Protein AF-A0A7T4WCC2-F1 (afdb_monomer_lite)

pLDDT: mean 82.01, std 15.35, range [35.72, 94.5]

Secondary structure (DSSP, 8-state):
--EEEEEEE-STTSTT-PPPHHHHHHHHHHHHHHS-HHHHHHHHBPPPTTS--S--EEEEEEE-HHHHHHHHTSPTTB-HHHHHHHHHHHTTTTS---

Foldseek 3Di:
DKDKDKAWEDQVLQVVGDDDQVVLLVLLQVCLVVDDLVVLQVQQADDPVPDDRPHIDIDIHIYDPVSVVSVVPHDPRGHPNSSSNVSRNPSPVPPPPD

Radius of gyration: 13.01 Å; chains: 1; bounding box: 39×35×29 Å

Sequence (98 aa):
MQSYVVVRLDIDAIPDGLPPMPERSRRVSRSMQELGDKELLERAKRRSRSNPPLDLHPVNIAMDEATMRRLQTLPHGSSISALVQYLLSTAINKGSDL

Organism: NCBI:txid160808

Structure (mmCIF, N/CA/C/O backbone):
data_AF-A0A7T4WCC2-F1
#
_entry.id   AF-A0A7T4WCC2-F1
#
loop_
_atom_site.group_PDB
_atom_site.id
_atom_site.type_symbol
_atom_site.label_atom_id
_atom_site.label_alt_id
_atom_site.label_comp_id
_atom_site.label_asym_id
_atom_site.label_entity_id
_atom_site.label_seq_id
_atom_site.pdbx_PDB_ins_code
_atom_site.Cartn_x
_atom_site.Cartn_y
_atom_site.Cartn_z
_atom_site.occupancy
_atom_site.B_iso_or_equiv
_atom_site.auth_seq_id
_atom_site.auth_comp_id
_atom_site.auth_asym_id
_atom_site.auth_atom_id
_atom_site.pdbx_PDB_model_num
ATOM 1 N N . MET A 1 1 ? -3.160 -17.303 7.966 1.00 60.28 1 MET A N 1
ATOM 2 C CA . MET A 1 1 ? -3.952 -17.128 6.729 1.00 60.28 1 MET A CA 1
ATOM 3 C C . MET A 1 1 ? -3.465 -15.860 6.042 1.00 60.28 1 MET A C 1
ATOM 5 O O . MET A 1 1 ? -3.364 -14.850 6.724 1.00 60.28 1 MET A O 1
ATOM 9 N N . GLN A 1 2 ? -3.086 -15.906 4.762 1.00 71.50 2 GLN A N 1
ATOM 10 C CA . GLN A 1 2 ? -2.730 -14.695 4.008 1.00 71.50 2 GLN A CA 1
ATOM 11 C C . GLN A 1 2 ? -3.977 -14.153 3.313 1.00 71.50 2 GLN A C 1
ATOM 13 O O . GLN A 1 2 ? -4.721 -14.920 2.705 1.00 71.50 2 GLN A O 1
ATOM 18 N N . SER A 1 3 ? -4.211 -12.848 3.440 1.00 87.06 3 SER A N 1
ATOM 19 C CA . SER A 1 3 ? -5.303 -12.161 2.745 1.00 87.06 3 SER A CA 1
ATOM 20 C C . SER A 1 3 ? -4.751 -11.440 1.525 1.00 87.06 3 SER A C 1
ATOM 22 O O . SER A 1 3 ? -3.611 -10.982 1.542 1.00 87.06 3 SER A O 1
ATOM 24 N N . TYR A 1 4 ? -5.556 -11.310 0.476 1.00 89.19 4 TYR A N 1
ATOM 25 C CA . TYR A 1 4 ? -5.173 -10.568 -0.722 1.00 89.19 4 TYR A CA 1
ATOM 26 C C . TYR A 1 4 ? -6.058 -9.344 -0.873 1.00 89.19 4 TYR A C 1
ATOM 28 O O . TYR A 1 4 ? -7.278 -9.428 -0.735 1.00 89.19 4 TYR A O 1
ATOM 36 N N . VAL A 1 5 ? -5.434 -8.212 -1.185 1.00 91.19 5 VAL A N 1
ATOM 37 C CA . VAL A 1 5 ? -6.138 -6.996 -1.584 1.00 91.19 5 VAL A CA 1
ATOM 38 C C . VAL A 1 5 ? -5.754 -6.633 -3.010 1.00 91.19 5 VAL A C 1
ATOM 40 O O . VAL A 1 5 ? -4.578 -6.663 -3.381 1.00 91.19 5 VAL A O 1
ATOM 43 N N . VAL A 1 6 ? -6.765 -6.293 -3.807 1.00 92.69 6 VAL A N 1
ATOM 44 C CA . VAL A 1 6 ? -6.582 -5.749 -5.152 1.00 92.69 6 VAL A CA 1
ATOM 45 C C . VAL A 1 6 ? -6.530 -4.233 -5.037 1.00 92.69 6 VAL A C 1
ATOM 47 O O . VAL A 1 6 ? -7.478 -3.606 -4.559 1.00 92.69 6 VAL A O 1
ATOM 50 N N . VAL A 1 7 ? -5.432 -3.636 -5.483 1.00 91.81 7 VAL A N 1
ATOM 51 C CA . VAL A 1 7 ? -5.262 -2.181 -5.563 1.00 91.81 7 VAL A CA 1
ATOM 52 C C . VAL A 1 7 ? -5.054 -1.748 -7.005 1.00 91.81 7 VAL A C 1
ATOM 54 O O . VAL A 1 7 ? -4.633 -2.545 -7.836 1.00 91.81 7 VAL A O 1
ATOM 57 N N . ARG A 1 8 ? -5.359 -0.488 -7.312 1.00 91.56 8 ARG A N 1
ATOM 58 C CA . ARG A 1 8 ? -5.107 0.103 -8.628 1.00 91.56 8 ARG A CA 1
ATOM 59 C C . ARG A 1 8 ? -3.883 1.004 -8.557 1.00 91.56 8 ARG A C 1
ATOM 61 O O . ARG A 1 8 ? -3.931 1.996 -7.834 1.00 91.56 8 ARG A O 1
ATOM 68 N N . LEU A 1 9 ? -2.816 0.640 -9.258 1.00 90.56 9 LEU A N 1
ATOM 69 C CA . LEU A 1 9 ? -1.524 1.324 -9.185 1.00 90.56 9 LEU A CA 1
ATOM 70 C C . LEU A 1 9 ? -1.107 1.859 -10.549 1.00 90.56 9 LEU A C 1
ATOM 72 O O . LEU A 1 9 ? -1.345 1.217 -11.568 1.00 90.56 9 LEU A O 1
ATOM 76 N N . ASP A 1 10 ? -0.452 3.009 -10.525 1.00 89.88 10 ASP A N 1
ATOM 77 C CA . ASP A 1 10 ? 0.341 3.517 -11.634 1.00 89.88 10 ASP A CA 1
ATOM 78 C C . ASP A 1 10 ? 1.702 2.818 -11.549 1.00 89.88 10 ASP A C 1
ATOM 80 O O . ASP A 1 10 ? 2.506 3.103 -10.654 1.00 89.88 10 ASP A O 1
ATOM 84 N N . ILE A 1 11 ? 1.895 1.804 -12.396 1.00 88.25 11 ILE A N 1
ATOM 85 C CA . ILE A 1 11 ? 3.094 0.956 -12.371 1.00 88.25 11 ILE A CA 1
ATOM 86 C C . ILE A 1 11 ? 4.320 1.743 -12.839 1.00 88.25 11 ILE A C 1
ATOM 88 O O . ILE A 1 11 ? 5.399 1.547 -12.282 1.00 88.25 11 ILE A O 1
ATOM 92 N N . ASP A 1 12 ? 4.144 2.661 -13.787 1.00 86.50 12 ASP A N 1
ATOM 93 C CA . ASP A 1 12 ? 5.227 3.475 -14.343 1.00 86.50 12 ASP A CA 1
ATOM 94 C C . ASP A 1 12 ? 5.761 4.483 -13.312 1.00 86.50 12 ASP A C 1
ATOM 96 O O . ASP A 1 12 ? 6.928 4.870 -13.345 1.00 86.50 12 ASP A O 1
ATOM 100 N N . ALA A 1 13 ? 4.931 4.862 -12.335 1.00 84.25 13 ALA A N 1
ATOM 101 C CA . ALA A 1 13 ? 5.327 5.682 -11.192 1.00 84.25 13 ALA A CA 1
ATOM 102 C C . ALA A 1 13 ? 6.027 4.902 -10.052 1.00 84.25 13 ALA A C 1
ATOM 104 O O . ALA A 1 13 ? 6.342 5.485 -9.003 1.00 84.25 13 ALA A O 1
ATOM 105 N N . ILE A 1 14 ? 6.248 3.590 -10.195 1.00 86.06 14 ILE A N 1
ATOM 106 C CA . ILE A 1 14 ? 7.032 2.788 -9.245 1.00 86.06 14 ILE A CA 1
ATOM 107 C C . ILE A 1 14 ? 8.478 2.743 -9.754 1.00 86.06 14 ILE A C 1
ATOM 109 O O . ILE A 1 14 ? 8.711 2.214 -10.843 1.00 86.06 14 ILE A O 1
ATOM 113 N N . PRO A 1 15 ? 9.467 3.266 -9.003 1.00 81.38 15 PRO A N 1
ATOM 114 C CA . PRO A 1 15 ? 10.850 3.182 -9.441 1.00 81.38 15 PRO A CA 1
ATOM 115 C C . PRO A 1 15 ? 11.275 1.708 -9.512 1.00 81.38 15 PRO A C 1
ATOM 117 O O . PRO A 1 15 ? 10.865 0.898 -8.681 1.00 81.38 15 PRO A O 1
ATOM 120 N N . ASP A 1 16 ? 12.035 1.365 -10.550 1.00 83.81 16 ASP A N 1
ATOM 121 C CA . ASP A 1 16 ? 12.405 -0.008 -10.932 1.00 83.81 16 ASP A CA 1
ATOM 122 C C . ASP A 1 16 ? 11.232 -0.912 -11.376 1.00 83.81 16 ASP A C 1
ATOM 124 O O . ASP A 1 16 ? 11.412 -2.109 -11.610 1.00 83.81 16 ASP A O 1
ATOM 128 N N . GLY A 1 17 ? 10.033 -0.343 -11.545 1.00 86.81 17 GLY A N 1
ATOM 129 C CA . GLY A 1 17 ? 8.823 -1.056 -11.945 1.00 86.81 17 GLY A CA 1
ATOM 130 C C . GLY A 1 17 ? 8.181 -1.863 -10.812 1.00 86.81 17 GLY A C 1
ATOM 131 O O . GLY A 1 17 ? 8.606 -1.842 -9.657 1.00 86.81 17 GLY A O 1
ATOM 132 N N . LEU A 1 18 ? 7.100 -2.587 -11.127 1.00 89.94 18 LEU A N 1
ATOM 133 C CA . LEU A 1 18 ? 6.357 -3.360 -10.128 1.00 89.94 18 LEU A CA 1
ATOM 134 C C . LEU A 1 18 ? 7.146 -4.609 -9.680 1.00 89.94 18 LEU A C 1
ATOM 136 O O . LEU A 1 18 ? 7.309 -5.535 -10.479 1.00 89.94 18 LEU A O 1
ATOM 140 N N . PRO A 1 19 ? 7.531 -4.735 -8.393 1.00 89.69 19 PRO A N 1
ATOM 141 C CA . PRO A 1 19 ? 8.275 -5.904 -7.938 1.00 89.69 19 PRO A CA 1
ATOM 142 C C . PRO A 1 19 ? 7.431 -7.194 -7.978 1.00 89.69 19 PRO A C 1
ATOM 144 O O . PRO A 1 19 ? 6.190 -7.148 -7.875 1.00 89.69 19 PRO A O 1
ATOM 147 N N . PRO A 1 20 ? 8.075 -8.378 -8.024 1.00 92.38 20 PRO A N 1
ATOM 148 C CA . PRO A 1 20 ? 7.394 -9.663 -7.891 1.00 92.38 20 PRO A CA 1
ATOM 149 C C . PRO A 1 20 ? 6.523 -9.733 -6.631 1.00 92.38 20 PRO A C 1
ATOM 151 O O . PRO A 1 20 ? 6.826 -9.122 -5.603 1.00 92.38 20 PRO A O 1
ATOM 154 N N . MET A 1 21 ? 5.441 -10.517 -6.684 1.00 89.75 21 MET A N 1
ATOM 155 C CA . MET A 1 21 ? 4.422 -10.548 -5.622 1.00 89.75 21 MET A CA 1
ATOM 156 C C . MET A 1 21 ? 4.980 -10.759 -4.208 1.00 89.75 21 MET A C 1
ATOM 158 O O . MET A 1 21 ? 4.591 -9.996 -3.317 1.00 89.75 21 MET A O 1
ATOM 162 N N . PRO A 1 22 ? 5.897 -11.715 -3.965 1.00 90.31 22 PRO A N 1
ATOM 163 C CA . PRO A 1 22 ? 6.441 -11.932 -2.626 1.00 90.31 22 PRO A CA 1
ATOM 164 C C . PRO A 1 22 ? 7.254 -10.742 -2.111 1.00 90.31 22 PRO A C 1
ATOM 166 O O . PRO A 1 22 ? 7.329 -10.505 -0.908 1.00 90.31 22 PRO A O 1
ATOM 169 N N . GLU A 1 23 ? 7.897 -9.997 -3.005 1.00 91.50 23 GLU A N 1
ATOM 170 C CA . GLU A 1 23 ? 8.722 -8.855 -2.640 1.00 91.50 23 GLU A CA 1
ATOM 171 C C . GLU A 1 23 ? 7.880 -7.615 -2.364 1.00 91.50 23 GLU A C 1
ATOM 173 O O . GLU A 1 23 ? 7.990 -7.047 -1.280 1.00 91.50 23 GLU A O 1
ATOM 178 N N . ARG A 1 24 ? 6.979 -7.235 -3.279 1.00 91.62 24 ARG A N 1
ATOM 179 C CA . ARG A 1 24 ? 6.099 -6.075 -3.057 1.00 91.62 24 ARG A CA 1
ATOM 180 C C . ARG A 1 24 ? 5.234 -6.245 -1.809 1.00 91.62 24 ARG A C 1
ATOM 182 O O . ARG A 1 24 ? 5.054 -5.292 -1.063 1.00 91.62 24 ARG A O 1
ATOM 189 N N . SER A 1 25 ? 4.770 -7.468 -1.538 1.00 92.50 25 SER A N 1
ATOM 190 C CA . SER A 1 25 ? 3.987 -7.780 -0.336 1.00 92.50 25 SER A CA 1
ATOM 191 C C . SER A 1 25 ? 4.818 -7.580 0.932 1.00 92.50 25 SER A C 1
ATOM 193 O O . SER A 1 25 ? 4.377 -6.907 1.857 1.00 92.50 25 SER A O 1
ATOM 195 N N . ARG A 1 26 ? 6.070 -8.066 0.947 1.00 91.50 26 ARG A N 1
ATOM 196 C CA . ARG A 1 26 ? 7.002 -7.836 2.063 1.00 91.50 26 ARG A CA 1
ATOM 197 C C . ARG A 1 26 ? 7.323 -6.356 2.261 1.00 91.50 26 ARG A C 1
ATOM 199 O O . ARG A 1 26 ? 7.333 -5.903 3.401 1.00 91.50 26 ARG A O 1
ATOM 206 N N . ARG A 1 27 ? 7.570 -5.609 1.178 1.00 91.06 27 ARG A N 1
ATOM 207 C CA . ARG A 1 27 ? 7.833 -4.161 1.235 1.00 91.06 27 ARG A CA 1
ATOM 208 C C . ARG A 1 27 ? 6.643 -3.422 1.848 1.00 91.06 27 ARG A C 1
ATOM 210 O O . ARG A 1 27 ? 6.823 -2.689 2.813 1.00 91.06 27 ARG A O 1
ATOM 217 N N . VAL A 1 28 ? 5.431 -3.687 1.358 1.00 91.56 28 VAL A N 1
ATOM 218 C CA . VAL A 1 28 ? 4.202 -3.070 1.877 1.00 91.56 28 VAL A CA 1
ATOM 219 C C . VAL A 1 28 ? 3.980 -3.419 3.343 1.00 91.56 28 VAL A C 1
ATOM 221 O O . VAL A 1 28 ? 3.799 -2.504 4.138 1.00 91.56 28 VAL A O 1
ATOM 224 N N . SER A 1 29 ? 4.042 -4.697 3.729 1.00 91.69 29 SER A N 1
ATOM 225 C CA . SER A 1 29 ? 3.866 -5.103 5.130 1.00 91.69 29 SER A CA 1
ATOM 226 C C . SER A 1 29 ? 4.907 -4.474 6.053 1.00 91.69 29 SER A C 1
ATOM 228 O O . SER A 1 29 ? 4.548 -3.975 7.115 1.00 91.69 29 SER A O 1
ATOM 230 N N . ARG A 1 30 ? 6.179 -4.416 5.637 1.00 91.06 30 ARG A N 1
ATOM 231 C CA . ARG A 1 30 ? 7.237 -3.758 6.413 1.00 91.06 30 ARG A CA 1
ATOM 232 C C . ARG A 1 30 ? 6.948 -2.269 6.599 1.00 91.06 30 ARG A C 1
ATOM 234 O O . ARG A 1 30 ? 6.912 -1.796 7.730 1.00 91.06 30 ARG A O 1
ATOM 241 N N . SER A 1 31 ? 6.688 -1.530 5.523 1.00 90.38 31 SER A N 1
ATOM 242 C CA . SER A 1 31 ? 6.409 -0.092 5.621 1.00 90.38 31 SER A CA 1
ATOM 243 C C . SER A 1 31 ? 5.122 0.190 6.402 1.00 90.38 31 SER A C 1
ATOM 245 O O . SER A 1 31 ? 5.061 1.135 7.182 1.00 90.38 31 SER A O 1
ATOM 247 N N . MET A 1 32 ? 4.115 -0.674 6.269 1.00 90.12 32 MET A N 1
ATOM 248 C CA . MET A 1 32 ? 2.896 -0.640 7.075 1.00 90.12 32 MET A CA 1
ATOM 249 C C . MET A 1 32 ? 3.134 -0.926 8.552 1.00 90.12 32 MET A C 1
ATOM 251 O O . MET A 1 32 ? 2.218 -0.678 9.316 1.00 90.12 32 MET A O 1
ATOM 255 N N . GLN A 1 33 ? 4.280 -1.464 8.970 1.00 89.00 33 GLN A N 1
ATOM 256 C CA . GLN A 1 33 ? 4.645 -1.660 10.378 1.00 89.00 33 GLN A CA 1
ATOM 257 C C . GLN A 1 33 ? 5.557 -0.533 10.879 1.00 89.00 33 GLN A C 1
ATOM 259 O O . GLN A 1 33 ? 5.387 -0.074 12.003 1.00 89.00 33 GLN A O 1
ATOM 264 N N . GLU A 1 34 ? 6.469 -0.046 10.035 1.00 89.81 34 GLU A N 1
ATOM 265 C CA . GLU A 1 34 ? 7.408 1.032 10.370 1.00 89.81 34 GLU A CA 1
ATOM 266 C C . GLU A 1 34 ? 6.748 2.411 10.480 1.00 89.81 34 GLU A C 1
ATOM 268 O O . GLU A 1 34 ? 7.161 3.233 11.298 1.00 89.81 34 GLU A O 1
ATOM 273 N N . LEU A 1 35 ? 5.747 2.696 9.645 1.00 88.56 35 LEU A N 1
ATOM 274 C CA . LEU A 1 35 ? 5.105 4.006 9.625 1.00 88.56 35 LEU A CA 1
ATOM 275 C C . LEU A 1 35 ? 4.101 4.152 10.776 1.00 88.56 35 LEU A C 1
ATOM 277 O O . LEU A 1 35 ? 3.328 3.239 11.090 1.00 88.56 35 LEU A O 1
ATOM 281 N N . GLY A 1 36 ? 4.082 5.337 11.388 1.00 88.50 36 GLY A N 1
ATOM 282 C CA . GLY A 1 36 ? 3.083 5.708 12.390 1.00 88.50 36 GLY A CA 1
ATOM 283 C C . GLY A 1 36 ? 1.701 5.942 11.769 1.00 88.50 36 GLY A C 1
ATOM 284 O O . GLY A 1 36 ? 1.589 6.303 10.597 1.00 88.50 36 GLY A O 1
ATOM 285 N N . ASP A 1 37 ? 0.637 5.792 12.563 1.00 87.50 37 ASP A N 1
ATOM 286 C CA . ASP A 1 37 ? -0.755 5.881 12.080 1.00 87.50 37 ASP A CA 1
ATOM 287 C C . ASP A 1 37 ? -1.079 7.220 11.411 1.00 87.50 37 ASP A C 1
ATOM 289 O O . ASP A 1 37 ? -1.748 7.261 10.379 1.00 87.50 37 ASP A O 1
ATOM 293 N N . LYS A 1 38 ? -0.556 8.326 11.959 1.00 87.31 38 LYS A N 1
ATOM 294 C CA . LYS A 1 38 ? -0.731 9.662 11.375 1.00 87.31 38 LYS A CA 1
ATOM 295 C C . LYS A 1 38 ? -0.126 9.739 9.976 1.00 87.31 38 LYS A C 1
ATOM 297 O O . LYS A 1 38 ? -0.750 10.294 9.078 1.00 87.31 38 LYS A O 1
ATOM 302 N N . GLU A 1 39 ? 1.068 9.185 9.780 1.00 87.75 39 GLU A N 1
ATOM 303 C CA . GLU A 1 39 ? 1.705 9.193 8.466 1.00 87.75 39 GLU A CA 1
ATOM 304 C C . GLU A 1 39 ? 0.943 8.301 7.489 1.00 87.75 39 GLU A C 1
ATOM 306 O O . GLU A 1 39 ? 0.594 8.765 6.407 1.00 87.75 39 GLU A O 1
ATOM 311 N N . LEU A 1 40 ? 0.591 7.075 7.888 1.00 88.19 40 LEU A N 1
ATOM 312 C CA . LEU A 1 40 ? -0.240 6.187 7.070 1.00 88.19 40 LEU A CA 1
ATOM 313 C C . LEU A 1 40 ? -1.536 6.873 6.631 1.00 88.19 40 LEU A C 1
ATOM 315 O O . LEU A 1 40 ? -1.900 6.792 5.460 1.00 88.19 40 LEU A O 1
ATOM 319 N N . LEU A 1 41 ? -2.193 7.601 7.535 1.00 87.50 41 LEU A N 1
ATOM 320 C CA . LEU A 1 41 ? -3.390 8.367 7.221 1.00 87.50 41 LEU A CA 1
ATOM 321 C C . LEU A 1 41 ? -3.117 9.475 6.198 1.00 87.50 41 LEU A C 1
ATOM 323 O O . LEU A 1 41 ? -3.833 9.562 5.202 1.00 87.50 41 LEU A O 1
ATOM 327 N N . GLU A 1 42 ? -2.091 10.305 6.402 1.00 86.31 42 GLU A N 1
ATOM 328 C CA . GLU A 1 42 ? -1.736 11.365 5.447 1.00 86.31 42 GLU A CA 1
ATOM 329 C C . GLU A 1 42 ? -1.420 10.805 4.054 1.00 86.31 42 GLU A C 1
ATOM 331 O O . GLU A 1 42 ? -1.792 11.411 3.049 1.00 86.31 42 GLU A O 1
ATOM 336 N N . ARG A 1 43 ? -0.780 9.631 3.971 1.00 86.69 43 ARG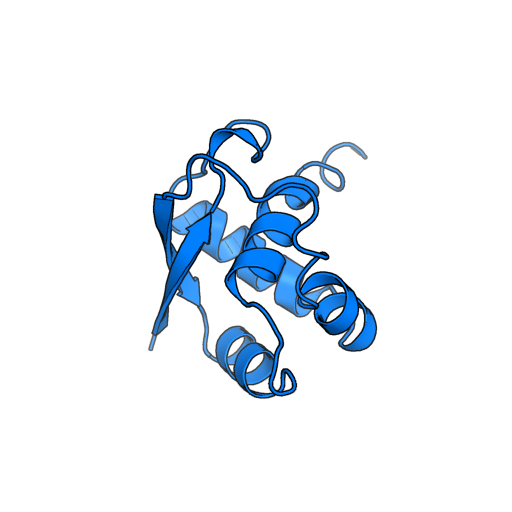 A N 1
ATOM 337 C CA . ARG A 1 43 ? -0.483 8.965 2.690 1.00 86.69 43 ARG A CA 1
ATOM 338 C C . ARG A 1 43 ? -1.699 8.270 2.081 1.00 86.69 43 ARG A C 1
ATOM 340 O O . ARG A 1 43 ? -1.809 8.196 0.860 1.00 86.69 43 ARG A O 1
ATOM 347 N N . ALA A 1 44 ? -2.615 7.777 2.911 1.00 86.50 44 ALA A N 1
ATOM 348 C CA . ALA A 1 44 ? -3.858 7.161 2.468 1.00 86.50 44 ALA A CA 1
ATOM 349 C C . ALA A 1 44 ? -4.903 8.194 2.028 1.00 86.50 44 ALA A C 1
ATOM 351 O O . ALA A 1 44 ? -5.816 7.843 1.277 1.00 86.50 44 ALA A O 1
ATOM 352 N N . LYS A 1 45 ? -4.810 9.461 2.457 1.00 83.69 45 LYS A N 1
ATOM 353 C CA . LYS A 1 45 ? -5.703 10.520 1.968 1.00 83.69 45 LYS A CA 1
ATOM 354 C C . LYS A 1 45 ? -5.655 10.569 0.443 1.00 83.69 45 LYS A C 1
ATOM 356 O O . LYS A 1 45 ? -4.591 10.641 -0.171 1.00 83.69 45 LYS A O 1
ATOM 361 N N . ARG A 1 46 ? -6.833 10.548 -0.188 1.00 66.94 46 ARG A N 1
ATOM 362 C CA . ARG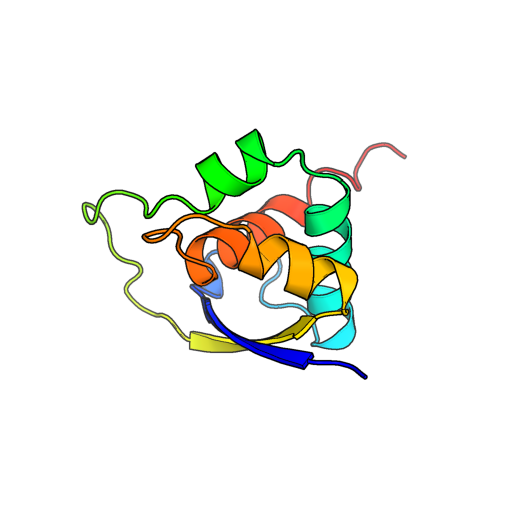 A 1 46 ? -6.945 10.752 -1.636 1.00 66.94 46 ARG A CA 1
ATOM 363 C C . ARG A 1 46 ? -6.297 12.090 -1.989 1.00 66.94 46 ARG A C 1
ATOM 365 O O . ARG A 1 46 ? -6.791 13.133 -1.569 1.00 66.94 46 ARG A O 1
ATOM 372 N N . ARG A 1 47 ? -5.219 12.059 -2.779 1.00 60.06 47 ARG A N 1
ATOM 373 C CA . ARG A 1 47 ? -4.700 13.264 -3.434 1.00 60.06 47 ARG A CA 1
ATOM 374 C C . ARG A 1 47 ? -5.829 13.892 -4.256 1.00 60.06 47 ARG A C 1
ATOM 376 O O . ARG A 1 47 ? -6.601 13.175 -4.899 1.00 60.06 47 ARG A O 1
ATOM 383 N N . SER A 1 48 ? -5.940 15.218 -4.199 1.00 52.09 48 SER A N 1
ATOM 384 C CA . SER A 1 48 ? -6.888 15.981 -5.011 1.00 52.09 48 SER A CA 1
ATOM 385 C C . SER A 1 48 ? -6.771 15.574 -6.480 1.00 52.09 48 SER A C 1
ATOM 387 O O .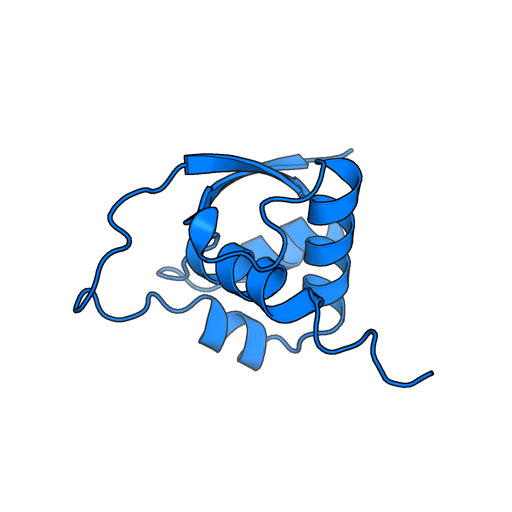 SER A 1 48 ? -5.672 15.377 -6.994 1.00 52.09 48 SER A O 1
ATOM 389 N N . ARG A 1 49 ? -7.922 15.437 -7.147 1.00 55.38 49 ARG A N 1
ATOM 390 C CA . ARG A 1 49 ? -8.097 14.924 -8.521 1.00 55.38 49 ARG A CA 1
ATOM 391 C C . ARG A 1 49 ? -7.502 15.822 -9.621 1.00 55.38 49 ARG A C 1
ATOM 393 O O . ARG A 1 49 ? -7.929 15.732 -10.764 1.00 55.38 49 ARG A O 1
ATOM 400 N N . SER A 1 50 ? -6.561 16.704 -9.298 1.00 51.91 50 SER A N 1
ATOM 401 C CA . SER A 1 50 ? -6.000 17.666 -10.248 1.00 51.91 50 SER A CA 1
ATOM 402 C C . SER A 1 50 ? -5.101 17.019 -11.302 1.00 51.91 50 SER A C 1
ATOM 404 O O . SER A 1 50 ? -4.854 17.645 -12.322 1.00 51.91 50 SER A O 1
ATOM 406 N N . ASN A 1 51 ? -4.641 15.780 -11.089 1.00 54.94 51 ASN A N 1
ATOM 407 C CA . ASN A 1 51 ? -3.948 14.994 -12.109 1.00 54.94 51 ASN A CA 1
ATOM 408 C C . ASN A 1 51 ? -4.173 13.489 -11.849 1.00 54.94 51 ASN A C 1
ATOM 410 O O . ASN A 1 51 ? -3.418 12.880 -11.085 1.00 54.94 51 ASN A O 1
ATOM 414 N N . PRO A 1 52 ? -5.277 12.893 -12.340 1.00 61.16 52 PRO A N 1
ATOM 415 C CA . PRO A 1 52 ? -5.524 11.471 -12.143 1.00 61.16 52 PRO A CA 1
ATOM 416 C C . PRO A 1 52 ? -4.477 10.655 -12.920 1.00 61.16 52 PRO A C 1
ATOM 418 O O . PRO A 1 52 ? -4.174 11.012 -14.058 1.00 61.16 52 PRO A O 1
ATOM 421 N N . PRO A 1 53 ? -3.936 9.566 -12.348 1.00 65.38 53 PRO A N 1
ATOM 422 C CA . PRO A 1 53 ? -3.087 8.657 -13.105 1.00 65.38 53 PRO A CA 1
ATOM 423 C C . PRO A 1 53 ? -3.881 8.112 -14.295 1.00 65.38 53 PRO A C 1
ATOM 425 O O . PRO A 1 53 ? -5.014 7.653 -14.120 1.00 65.38 53 PRO A O 1
ATOM 428 N N . LEU A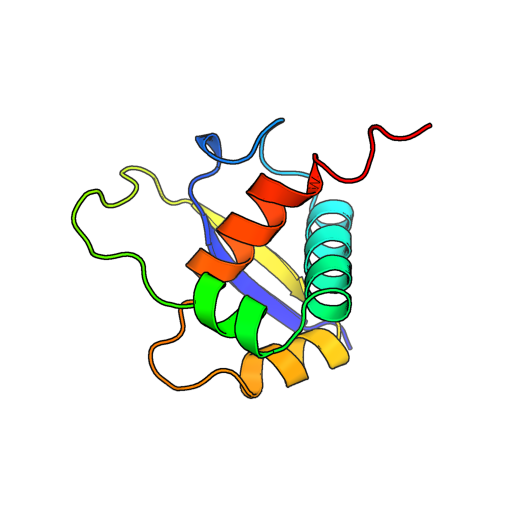 1 54 ? -3.314 8.236 -15.495 1.00 67.31 54 LEU A N 1
ATOM 429 C CA . LEU A 1 54 ? -4.001 7.909 -16.746 1.00 67.31 54 LEU A CA 1
ATOM 430 C C . LEU A 1 54 ? -4.063 6.400 -16.996 1.00 67.31 54 LEU A C 1
ATOM 432 O O . LEU A 1 54 ? -4.988 5.947 -17.665 1.00 67.31 54 LEU A O 1
ATOM 436 N N . ASP A 1 55 ? -3.134 5.635 -16.417 1.00 82.50 55 ASP A N 1
ATOM 437 C CA . ASP A 1 55 ? -3.062 4.190 -16.596 1.00 82.50 55 ASP A CA 1
ATOM 438 C C . ASP A 1 55 ? -2.882 3.477 -15.249 1.00 82.50 55 ASP A C 1
ATOM 440 O O . ASP A 1 55 ? -1.812 3.465 -14.641 1.00 82.50 55 ASP A O 1
ATOM 444 N N . LEU A 1 56 ? -3.990 2.944 -14.730 1.00 88.25 56 LEU A N 1
ATOM 445 C CA . LEU A 1 56 ? -4.035 2.264 -13.441 1.00 88.25 56 LEU A CA 1
ATOM 446 C C . LEU A 1 56 ? -4.279 0.772 -13.629 1.00 88.25 56 LEU A C 1
ATOM 448 O O . LEU A 1 56 ? -5.362 0.350 -14.041 1.00 88.25 56 LEU A O 1
ATOM 452 N N . HIS A 1 57 ? -3.321 -0.029 -13.182 1.00 90.94 57 HIS A N 1
ATOM 453 C CA . HIS A 1 57 ? -3.349 -1.478 -13.315 1.00 90.94 57 HIS A CA 1
ATOM 454 C C . HIS A 1 57 ? -3.800 -2.153 -12.016 1.00 90.94 57 HIS A C 1
ATOM 456 O O . HIS A 1 57 ? -3.392 -1.734 -10.925 1.00 90.94 57 HIS A O 1
ATOM 462 N N . PRO A 1 58 ? -4.643 -3.200 -12.083 1.00 93.62 58 PRO A N 1
ATOM 463 C CA . PRO A 1 58 ? -4.992 -3.992 -10.913 1.00 93.62 58 PRO A CA 1
ATOM 464 C C . PRO A 1 58 ? -3.785 -4.820 -10.453 1.00 93.62 58 PRO A C 1
ATOM 466 O O . PRO A 1 58 ? -3.235 -5.625 -11.201 1.00 93.62 58 PRO A O 1
ATOM 469 N N . VAL A 1 59 ? -3.400 -4.658 -9.190 1.00 93.00 59 VAL A N 1
ATOM 470 C CA . VAL A 1 59 ? -2.258 -5.342 -8.581 1.00 93.00 59 VAL A CA 1
ATOM 471 C C . VAL A 1 59 ? -2.688 -6.048 -7.304 1.00 93.00 59 VAL A C 1
ATOM 473 O O . VAL A 1 59 ? -3.273 -5.450 -6.401 1.00 93.00 59 VAL A O 1
ATOM 476 N N . ASN A 1 60 ? -2.338 -7.331 -7.215 1.00 94.50 60 ASN A N 1
ATOM 477 C CA . ASN A 1 60 ? -2.527 -8.132 -6.012 1.00 94.50 60 ASN A CA 1
ATOM 478 C C . ASN A 1 60 ? -1.398 -7.887 -5.013 1.00 94.50 60 ASN A C 1
ATOM 480 O O . ASN A 1 60 ? -0.221 -8.075 -5.352 1.00 94.50 60 ASN A O 1
ATOM 484 N N . ILE A 1 61 ? -1.764 -7.557 -3.777 1.00 93.44 61 ILE A N 1
ATOM 485 C CA . ILE A 1 61 ? -0.851 -7.495 -2.635 1.00 93.44 61 ILE A CA 1
ATOM 486 C C . ILE A 1 61 ? -1.290 -8.531 -1.607 1.00 93.44 61 ILE A C 1
ATOM 488 O O . ILE A 1 61 ? -2.445 -8.525 -1.174 1.00 93.44 61 ILE A O 1
ATOM 492 N N . ALA A 1 62 ? -0.371 -9.420 -1.228 1.00 94.00 62 ALA A N 1
ATOM 493 C CA . ALA A 1 62 ? -0.586 -10.303 -0.095 1.00 94.00 62 ALA A CA 1
ATOM 494 C C . ALA A 1 62 ? -0.332 -9.510 1.190 1.00 94.00 62 ALA A C 1
ATOM 496 O O . ALA A 1 62 ? 0.697 -8.852 1.325 1.00 94.00 62 ALA A O 1
ATOM 497 N N . MET A 1 63 ? -1.269 -9.576 2.123 1.00 90.31 63 MET A N 1
ATOM 498 C CA . MET A 1 63 ? -1.206 -8.893 3.406 1.00 90.31 63 MET A CA 1
ATOM 499 C C . MET A 1 63 ? -1.245 -9.934 4.520 1.00 90.31 63 MET A C 1
ATOM 501 O O . MET A 1 63 ? -2.072 -10.856 4.512 1.00 90.31 63 MET A O 1
ATOM 505 N N . ASP A 1 64 ? -0.348 -9.777 5.489 1.00 91.62 64 ASP A N 1
ATOM 506 C CA . ASP A 1 64 ? -0.461 -10.481 6.758 1.00 91.62 64 ASP A CA 1
ATOM 507 C C . ASP A 1 64 ? -1.607 -9.908 7.609 1.00 91.62 64 ASP A C 1
ATOM 509 O O . ASP A 1 64 ? -2.191 -8.858 7.320 1.00 91.62 64 ASP A O 1
ATOM 513 N N . GLU A 1 65 ? -1.960 -10.632 8.667 1.00 90.81 65 GLU A N 1
ATOM 514 C CA . GLU A 1 65 ? -3.083 -10.270 9.526 1.00 90.81 65 GLU A CA 1
ATOM 515 C C . GLU A 1 65 ? -2.870 -8.923 10.235 1.00 90.81 65 GLU A C 1
ATOM 517 O O . GLU A 1 65 ? -3.808 -8.135 10.358 1.00 90.81 65 GLU A O 1
ATOM 522 N N . ALA A 1 66 ? -1.638 -8.621 10.653 1.00 90.06 66 ALA A N 1
ATOM 523 C CA . ALA A 1 66 ? -1.304 -7.359 11.308 1.00 90.06 66 ALA A CA 1
ATOM 524 C C . ALA A 1 66 ? -1.510 -6.161 10.366 1.00 90.06 66 ALA A C 1
ATOM 526 O O . ALA A 1 66 ? -2.124 -5.160 10.743 1.00 90.06 66 ALA A O 1
ATOM 527 N N . THR A 1 67 ? -1.068 -6.291 9.116 1.00 91.00 67 THR A N 1
ATOM 528 C CA . THR A 1 67 ? -1.238 -5.277 8.073 1.00 91.00 67 THR A CA 1
ATOM 529 C C . THR A 1 67 ? -2.716 -5.084 7.746 1.00 91.00 67 THR A C 1
ATOM 531 O O . THR A 1 67 ? -3.186 -3.950 7.666 1.00 91.00 67 THR A O 1
ATOM 534 N N . MET A 1 68 ? -3.475 -6.179 7.627 1.00 90.88 68 MET A N 1
ATOM 535 C CA . MET A 1 68 ? -4.922 -6.121 7.398 1.00 90.88 68 MET A CA 1
ATOM 536 C C . MET A 1 68 ? -5.656 -5.391 8.523 1.00 90.88 68 MET A C 1
ATOM 538 O O . MET A 1 68 ? -6.496 -4.537 8.239 1.00 90.88 68 MET A O 1
ATOM 542 N N . ARG A 1 69 ? -5.315 -5.665 9.788 1.00 90.81 69 ARG A N 1
ATOM 543 C CA . ARG A 1 69 ? -5.898 -4.960 10.938 1.00 90.81 69 ARG A CA 1
ATOM 544 C C . ARG A 1 69 ? -5.613 -3.457 10.876 1.00 90.81 69 ARG A C 1
ATOM 546 O O . ARG A 1 69 ? -6.537 -2.668 11.041 1.00 90.81 69 ARG A O 1
ATOM 553 N N . ARG A 1 70 ? -4.380 -3.045 10.549 1.00 90.06 70 ARG A N 1
ATOM 554 C CA . ARG A 1 70 ? -4.043 -1.614 10.382 1.00 90.06 70 ARG A CA 1
ATOM 555 C C . ARG A 1 70 ? -4.788 -0.959 9.216 1.00 90.06 70 ARG A C 1
ATOM 557 O O . ARG A 1 70 ? -5.196 0.195 9.317 1.00 90.06 70 ARG A O 1
ATOM 564 N N . LEU A 1 71 ? -5.014 -1.678 8.116 1.00 88.62 71 LEU A N 1
ATOM 565 C CA . LEU A 1 71 ? -5.833 -1.163 7.013 1.00 88.62 71 LEU A CA 1
ATOM 566 C C . LEU A 1 71 ? -7.292 -0.963 7.433 1.00 88.62 71 LEU A C 1
ATOM 568 O O . LEU A 1 71 ? -7.900 0.034 7.053 1.00 88.62 71 LEU A O 1
ATOM 572 N N . GLN A 1 72 ? -7.843 -1.879 8.232 1.00 88.44 72 GLN A N 1
ATOM 573 C CA . GLN A 1 72 ? -9.215 -1.788 8.739 1.00 88.44 72 GLN A CA 1
ATOM 574 C C . GLN A 1 72 ? -9.415 -0.625 9.718 1.00 88.44 72 GLN A C 1
ATOM 576 O O . GLN A 1 72 ? -10.529 -0.125 9.83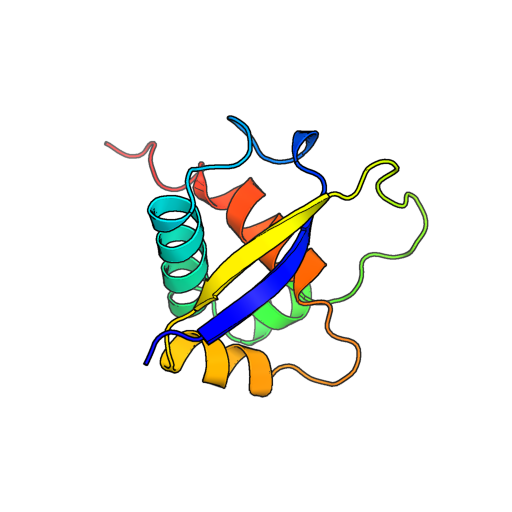6 1.00 88.44 72 GLN A O 1
ATOM 581 N N . THR A 1 73 ? -8.354 -0.162 10.387 1.00 89.44 73 THR A N 1
ATOM 582 C CA . THR A 1 73 ? -8.411 1.016 11.268 1.00 89.44 73 THR A CA 1
ATOM 583 C C . THR A 1 73 ? -8.344 2.350 10.525 1.00 89.44 73 THR A C 1
ATOM 585 O O . THR A 1 73 ? -8.517 3.399 11.144 1.00 89.44 73 THR A O 1
ATOM 588 N N . LEU A 1 74 ? -8.090 2.349 9.210 1.00 86.81 74 LEU A N 1
ATOM 589 C CA . LEU A 1 74 ? -8.077 3.586 8.435 1.00 86.81 74 LEU A CA 1
ATOM 590 C C . LEU A 1 74 ? -9.495 4.182 8.351 1.00 86.81 74 LEU A C 1
ATOM 592 O O . LEU A 1 74 ? -10.456 3.461 8.077 1.00 86.81 74 LEU A O 1
ATOM 596 N N . PRO A 1 75 ? -9.653 5.505 8.527 1.00 87.06 75 PRO A N 1
ATOM 597 C CA . PRO A 1 75 ? -10.955 6.154 8.478 1.00 87.06 75 PRO A CA 1
ATOM 598 C C . PRO A 1 75 ? -11.580 6.082 7.082 1.00 87.06 75 PRO A C 1
ATOM 600 O O . PRO A 1 75 ? -10.885 6.029 6.058 1.00 87.06 75 PRO A O 1
ATOM 603 N N . HIS A 1 76 ? -12.912 6.160 7.037 1.00 80.06 76 HIS A N 1
ATOM 604 C CA . HIS A 1 76 ? -13.672 6.229 5.791 1.00 80.06 76 HIS A CA 1
ATOM 605 C C . HIS A 1 76 ? -13.178 7.377 4.894 1.00 80.06 76 HIS A C 1
ATOM 607 O O . HIS A 1 76 ? -12.973 8.500 5.346 1.00 80.06 76 HIS A O 1
ATOM 613 N N . GLY A 1 77 ? -12.977 7.084 3.605 1.00 78.44 77 GLY A N 1
ATOM 614 C CA . GLY A 1 77 ? -12.421 8.031 2.627 1.00 78.44 77 GLY A CA 1
ATOM 615 C C . GLY A 1 77 ? -10.919 7.866 2.368 1.00 78.44 77 GLY A C 1
ATOM 616 O O . GLY A 1 77 ? -10.421 8.381 1.363 1.00 78.44 77 GLY A O 1
ATOM 617 N N . SER A 1 78 ? -10.223 7.087 3.200 1.00 88.12 78 SER A N 1
ATOM 618 C CA . SER A 1 78 ? -8.864 6.605 2.931 1.00 88.12 78 SER A CA 1
ATOM 619 C C . SER A 1 78 ? -8.808 5.766 1.650 1.00 88.12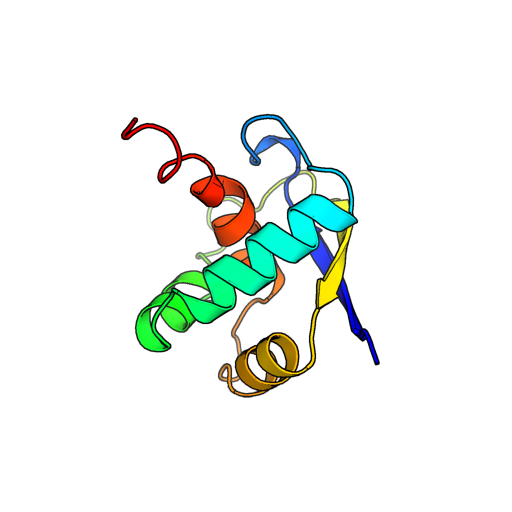 78 SER A C 1
ATOM 621 O O . SER A 1 78 ? -9.693 4.958 1.366 1.00 88.12 78 SER A O 1
ATOM 623 N N . SER A 1 79 ? -7.752 5.943 0.864 1.00 90.19 79 SER A N 1
ATOM 624 C CA . SER A 1 79 ? -7.480 5.197 -0.361 1.00 90.19 79 SER A CA 1
ATOM 625 C C . SER A 1 79 ? -6.331 4.222 -0.138 1.00 90.19 79 SER A C 1
ATOM 627 O O . SER A 1 79 ? -5.164 4.612 -0.108 1.00 90.19 79 SER A O 1
ATOM 629 N N . ILE A 1 80 ? -6.663 2.933 -0.054 1.00 90.50 80 ILE A N 1
ATOM 630 C CA . ILE A 1 80 ? -5.673 1.850 0.053 1.00 90.50 80 ILE A CA 1
ATOM 631 C C . ILE A 1 80 ? -4.751 1.846 -1.173 1.00 90.50 80 ILE A C 1
ATOM 633 O O . ILE A 1 80 ? -3.552 1.643 -1.041 1.00 90.50 80 ILE A O 1
ATOM 637 N N . SER A 1 81 ? -5.282 2.132 -2.366 1.00 90.88 81 SER A N 1
ATOM 638 C CA . SER A 1 81 ? -4.471 2.224 -3.585 1.00 90.88 81 SER A CA 1
ATOM 639 C C . SER A 1 81 ? -3.458 3.369 -3.533 1.00 90.88 81 SER A C 1
ATOM 641 O O . SER A 1 81 ? -2.311 3.167 -3.908 1.00 90.88 81 SER A O 1
ATOM 643 N N . ALA A 1 82 ? -3.839 4.538 -3.004 1.00 88.38 82 ALA A N 1
ATOM 644 C CA . ALA A 1 82 ? -2.907 5.660 -2.851 1.00 88.38 82 ALA A CA 1
ATOM 645 C C . ALA A 1 82 ? -1.824 5.359 -1.809 1.00 88.38 82 ALA A C 1
ATOM 647 O O . ALA A 1 82 ? -0.652 5.661 -2.028 1.00 88.38 82 ALA A O 1
ATOM 648 N N . LEU A 1 83 ? -2.214 4.712 -0.707 1.00 90.88 83 LEU A N 1
ATOM 649 C CA . LEU A 1 83 ? -1.277 4.266 0.311 1.00 90.88 83 LEU A CA 1
ATOM 650 C C . LEU A 1 83 ? -0.272 3.275 -0.280 1.00 90.88 83 LEU A C 1
ATOM 652 O O . LEU A 1 83 ? 0.925 3.519 -0.218 1.00 90.88 83 LEU A O 1
ATOM 656 N N . VAL A 1 84 ? -0.740 2.198 -0.913 1.00 92.00 84 VAL A N 1
ATOM 657 C CA . VAL A 1 84 ? 0.147 1.185 -1.502 1.00 92.00 84 VAL A CA 1
ATOM 658 C C . VAL A 1 84 ? 1.033 1.774 -2.602 1.00 92.00 84 VAL A C 1
ATOM 660 O O . VAL A 1 84 ? 2.217 1.445 -2.632 1.00 92.00 84 VAL A O 1
ATOM 663 N N . GLN A 1 85 ? 0.511 2.678 -3.441 1.00 90.25 85 GLN A N 1
ATOM 664 C CA . GLN A 1 85 ? 1.321 3.416 -4.417 1.00 90.25 85 GLN A CA 1
ATOM 665 C C . GLN A 1 85 ? 2.491 4.113 -3.726 1.00 90.25 85 GLN A C 1
ATOM 667 O O . GLN A 1 85 ? 3.637 3.924 -4.113 1.00 90.25 85 GLN A O 1
ATOM 672 N N . TYR A 1 86 ? 2.218 4.878 -2.666 1.00 89.12 86 TYR A N 1
ATOM 673 C CA . TYR A 1 86 ? 3.262 5.570 -1.920 1.00 89.12 86 TYR A CA 1
ATOM 674 C C . TYR A 1 86 ? 4.295 4.600 -1.336 1.00 89.12 86 TYR A C 1
ATOM 676 O O . TYR A 1 86 ? 5.494 4.830 -1.488 1.00 89.12 86 TYR A O 1
ATOM 684 N N . LEU A 1 87 ? 3.852 3.516 -0.693 1.00 90.44 87 LEU A N 1
ATOM 685 C CA . LEU A 1 87 ? 4.756 2.562 -0.042 1.00 90.44 87 LEU A CA 1
ATOM 686 C C . LEU A 1 87 ? 5.681 1.883 -1.057 1.00 90.44 87 LEU A C 1
ATOM 688 O O . LEU A 1 87 ? 6.870 1.728 -0.795 1.00 90.44 87 LEU A O 1
ATOM 692 N N . LEU A 1 88 ? 5.161 1.522 -2.231 1.00 89.50 88 LEU A N 1
ATOM 693 C CA . LEU A 1 88 ? 5.969 0.917 -3.289 1.00 89.50 88 LEU A CA 1
ATOM 694 C C . LEU A 1 88 ? 6.881 1.933 -3.983 1.00 89.50 88 LEU A C 1
ATOM 696 O O . LEU A 1 88 ? 8.020 1.591 -4.281 1.00 89.50 88 LEU A O 1
ATOM 700 N N . SER A 1 89 ? 6.433 3.179 -4.162 1.00 84.94 89 SER A N 1
ATOM 701 C CA . SER A 1 89 ? 7.242 4.238 -4.777 1.00 84.94 89 SER A CA 1
ATOM 702 C C . SER A 1 89 ? 8.342 4.796 -3.861 1.00 84.94 89 SER A C 1
ATOM 704 O O . SER A 1 89 ? 9.277 5.417 -4.353 1.00 84.94 89 SER A O 1
ATOM 706 N N . THR A 1 90 ? 8.255 4.613 -2.537 1.00 76.25 90 THR A N 1
ATOM 707 C CA . THR A 1 90 ? 9.228 5.171 -1.570 1.00 76.25 90 THR A CA 1
ATOM 708 C C . THR A 1 90 ? 10.143 4.147 -0.911 1.00 76.25 90 THR A C 1
ATOM 710 O O . THR A 1 90 ? 11.172 4.539 -0.358 1.00 76.25 90 THR A O 1
ATOM 713 N N . ALA A 1 91 ? 9.839 2.848 -1.006 1.00 57.62 91 ALA A N 1
ATOM 714 C CA . ALA A 1 91 ? 10.632 1.783 -0.383 1.00 57.62 91 ALA A CA 1
ATOM 715 C C . ALA A 1 91 ? 12.088 1.678 -0.890 1.00 57.62 91 ALA A C 1
ATOM 717 O O . ALA A 1 91 ? 12.852 0.875 -0.361 1.00 57.62 91 ALA A O 1
ATOM 718 N N . ILE A 1 92 ? 12.488 2.486 -1.875 1.00 48.53 92 ILE A N 1
ATOM 719 C CA . ILE A 1 92 ? 13.840 2.505 -2.446 1.00 48.53 92 ILE A CA 1
ATOM 720 C C . ILE A 1 92 ? 14.797 3.436 -1.672 1.00 48.53 92 ILE A C 1
ATOM 722 O O . ILE A 1 92 ? 16.001 3.216 -1.693 1.00 48.53 92 ILE A O 1
ATOM 726 N N . ASN A 1 93 ? 14.309 4.384 -0.862 1.00 43.94 93 ASN A N 1
ATOM 727 C CA . ASN A 1 93 ? 15.190 5.378 -0.219 1.00 43.94 93 ASN A CA 1
ATOM 728 C C . ASN A 1 93 ? 15.739 5.005 1.173 1.00 43.94 93 ASN A C 1
ATOM 730 O O . ASN A 1 93 ? 16.374 5.837 1.812 1.00 43.94 93 ASN A O 1
ATOM 734 N N . LYS A 1 94 ? 15.528 3.777 1.666 1.00 43.84 94 LYS A N 1
ATOM 735 C CA . LYS A 1 94 ? 16.134 3.295 2.931 1.00 43.84 94 LYS A CA 1
ATOM 736 C C . LYS A 1 94 ? 17.143 2.151 2.737 1.00 43.84 94 LYS A C 1
ATOM 738 O O . LYS A 1 94 ? 17.438 1.430 3.684 1.00 43.84 94 LYS A O 1
ATOM 743 N N . GLY A 1 95 ? 17.641 1.962 1.513 1.00 36.97 95 GLY A N 1
ATOM 744 C CA . GLY A 1 95 ? 18.636 0.936 1.172 1.00 36.97 95 GLY A CA 1
ATOM 745 C C . GLY A 1 95 ? 20.020 1.468 0.785 1.00 36.97 95 GLY A C 1
ATOM 746 O O . GLY A 1 95 ? 20.867 0.661 0.426 1.00 36.97 95 GLY A O 1
ATOM 747 N N . SER A 1 96 ? 20.255 2.784 0.836 1.00 36.06 96 SER A N 1
ATOM 748 C CA . SER A 1 96 ? 21.503 3.416 0.365 1.00 36.06 96 SER A CA 1
ATOM 749 C C . SER A 1 96 ? 22.394 3.980 1.480 1.00 36.06 96 SER A C 1
ATOM 751 O O . SER A 1 96 ? 23.187 4.871 1.212 1.00 36.06 96 SER A O 1
ATOM 753 N N . ASP A 1 97 ? 22.284 3.459 2.704 1.00 37.44 97 ASP A N 1
ATOM 754 C CA . ASP A 1 97 ? 23.199 3.781 3.815 1.00 37.44 97 ASP A CA 1
ATOM 755 C C . ASP A 1 97 ? 23.951 2.520 4.291 1.00 37.44 97 ASP A C 1
ATOM 757 O O . ASP A 1 97 ? 23.871 2.108 5.451 1.00 37.44 97 ASP A O 1
ATOM 761 N N . LEU A 1 98 ? 24.656 1.871 3.357 1.00 35.72 98 LEU A N 1
ATOM 762 C CA . LEU A 1 98 ? 25.766 0.952 3.639 1.00 35.72 98 LEU A CA 1
ATOM 763 C C . LEU A 1 98 ? 26.946 1.278 2.724 1.00 35.72 98 LEU A C 1
ATOM 765 O O . LEU A 1 98 ? 26.708 1.413 1.502 1.00 35.72 98 LEU A O 1
#